Protein AF-A0A7M3T504-F1 (afdb_monomer_lite)

Foldseek 3Di:
DPPPPPQQDPLLLLLLVQQCVCCDPPHPCVVVAQKLVNSVVPDPDDSVSSVVSVVVCVVVPQFDWDVPDVPIIGTHDGDVVVVVCVVVVRDD

pLDDT: mean 84.89, std 13.38, range [37.69, 94.31]

Radius of gyration: 12.43 Å; chains: 1; bounding box: 35×28×31 Å

Organism: NCBI:txid1891644

Secondary structure (DSSP, 8-state):
---------HHHHHHHHHHHHHHSTT-TTTTT-EEHHHHHTTSSS-HHHHHHHHHHHHHTTSEEEETT-TTS-EEEEE-HHHHHHHHTT---

Sequence (92 aa):
MTDADVTLTAEQGEVLRAVDRGLAPNSPTRDRGVSLDDLTGVLDLEQADIRRALDALAGFGYVEVDATSAANPLATAVTDRARDWFAGGGGA

Structure (mmCIF, N/CA/C/O backbone):
data_AF-A0A7M3T504-F1
#
_entry.id   AF-A0A7M3T504-F1
#
loop_
_atom_site.group_PDB
_atom_site.id
_atom_site.type_symbol
_atom_site.label_atom_id
_atom_site.label_alt_id
_atom_site.label_comp_id
_atom_site.label_asym_id
_atom_site.label_entity_id
_atom_site.label_seq_id
_atom_site.pdbx_PDB_ins_code
_atom_site.Cartn_x
_atom_site.Cartn_y
_atom_site.Cartn_z
_atom_site.occupancy
_atom_site.B_iso_or_equiv
_atom_site.auth_seq_id
_atom_site.auth_comp_id
_atom_site.auth_asym_id
_atom_site.auth_atom_id
_atom_site.pdbx_PDB_model_num
ATOM 1 N N . MET A 1 1 ? -18.291 -8.142 -17.341 1.00 37.69 1 MET A N 1
ATOM 2 C CA . MET A 1 1 ? -18.581 -7.288 -16.175 1.00 37.69 1 MET A CA 1
ATOM 3 C C . MET A 1 1 ? -17.625 -6.129 -16.278 1.00 37.69 1 MET A C 1
ATOM 5 O O . MET A 1 1 ? -16.429 -6.363 -16.249 1.00 37.69 1 MET A O 1
ATOM 9 N N . THR A 1 2 ? -18.143 -4.947 -16.586 1.00 43.69 2 THR A N 1
ATOM 10 C CA . THR A 1 2 ? -17.370 -3.705 -16.653 1.00 43.69 2 THR A CA 1
ATOM 11 C C . THR A 1 2 ? -16.621 -3.527 -15.342 1.00 43.69 2 THR A C 1
ATOM 13 O O . THR A 1 2 ? -17.254 -3.533 -14.287 1.00 43.69 2 THR A O 1
ATOM 16 N N . ASP A 1 3 ? -15.294 -3.449 -15.444 1.00 46.97 3 ASP A N 1
ATOM 17 C CA . ASP A 1 3 ? -14.393 -2.990 -14.394 1.00 46.97 3 ASP A CA 1
ATOM 18 C C . ASP A 1 3 ? -14.966 -1.655 -13.912 1.00 46.97 3 ASP A C 1
ATOM 20 O O . ASP A 1 3 ? -14.960 -0.661 -14.637 1.00 46.97 3 ASP A O 1
ATOM 24 N N . ALA A 1 4 ? -15.666 -1.677 -12.779 1.00 46.97 4 ALA A N 1
ATOM 25 C CA . ALA A 1 4 ? -16.087 -0.445 -12.151 1.00 46.97 4 ALA A CA 1
ATOM 26 C C . ALA A 1 4 ? -14.785 0.202 -11.701 1.00 46.97 4 ALA A C 1
ATOM 28 O O . ALA A 1 4 ? -14.132 -0.327 -10.804 1.00 46.97 4 ALA A O 1
ATOM 29 N N . ASP A 1 5 ? -14.391 1.278 -12.374 1.00 57.72 5 ASP A N 1
ATOM 30 C CA . ASP A 1 5 ? -13.283 2.134 -11.972 1.00 57.72 5 ASP A CA 1
ATOM 31 C C . ASP A 1 5 ? -13.537 2.562 -10.518 1.00 57.72 5 ASP A C 1
ATOM 33 O O . ASP A 1 5 ? -14.313 3.480 -10.236 1.00 57.72 5 ASP A O 1
ATOM 37 N N . VAL A 1 6 ? -12.979 1.814 -9.562 1.00 66.38 6 VAL A N 1
ATOM 38 C CA . VAL A 1 6 ? -13.066 2.147 -8.144 1.00 66.38 6 VAL A CA 1
ATOM 39 C C . VAL A 1 6 ? -12.252 3.417 -7.982 1.00 66.38 6 VAL A C 1
ATOM 41 O O . VAL A 1 6 ? -11.024 3.398 -8.027 1.00 66.38 6 VAL A O 1
ATOM 44 N N . THR A 1 7 ? -12.948 4.540 -7.834 1.00 77.50 7 THR A N 1
ATOM 45 C CA . THR A 1 7 ? -12.299 5.812 -7.536 1.00 77.50 7 THR A CA 1
ATOM 46 C C . THR A 1 7 ? -11.715 5.721 -6.131 1.00 77.50 7 THR A C 1
ATOM 48 O O . THR A 1 7 ? -12.457 5.660 -5.150 1.00 77.50 7 THR A O 1
ATOM 51 N N . LEU A 1 8 ? -10.386 5.669 -6.044 1.00 84.50 8 LEU A N 1
ATOM 52 C CA . LEU A 1 8 ? -9.671 5.727 -4.773 1.00 84.50 8 LEU A CA 1
ATOM 53 C C . LEU A 1 8 ? -9.901 7.086 -4.103 1.00 84.50 8 LEU A C 1
ATOM 55 O O . LEU A 1 8 ? -9.957 8.117 -4.777 1.00 84.50 8 LEU A O 1
ATOM 59 N N . THR A 1 9 ? -10.008 7.095 -2.775 1.00 89.50 9 THR A N 1
ATOM 60 C CA . THR A 1 9 ? -9.990 8.350 -2.009 1.00 89.50 9 THR A CA 1
ATOM 61 C C . THR A 1 9 ? -8.610 9.007 -2.090 1.00 89.50 9 THR A C 1
ATOM 63 O O . THR A 1 9 ? -7.620 8.353 -2.428 1.00 89.50 9 THR A O 1
ATOM 66 N N . ALA A 1 10 ? -8.523 10.296 -1.747 1.00 88.00 10 ALA A N 1
ATOM 67 C CA . ALA A 1 10 ? -7.243 11.006 -1.689 1.00 88.00 10 ALA A CA 1
ATOM 68 C C . ALA A 1 10 ? -6.230 10.276 -0.784 1.00 88.00 10 ALA A C 1
ATOM 70 O O . ALA A 1 10 ? -5.111 10.002 -1.210 1.00 88.00 10 ALA A O 1
ATOM 71 N N . GLU A 1 11 ? -6.667 9.854 0.406 1.00 90.75 11 GLU A N 1
ATOM 72 C CA . GLU A 1 11 ? -5.862 9.099 1.378 1.00 90.75 11 GLU A CA 1
ATOM 73 C C . GLU A 1 11 ? -5.385 7.753 0.811 1.00 90.75 11 GLU A C 1
ATOM 75 O O . GLU A 1 11 ? -4.213 7.404 0.921 1.00 90.75 11 GLU A O 1
ATOM 80 N N . GLN A 1 12 ? -6.271 6.999 0.149 1.00 92.56 12 GLN A N 1
ATOM 81 C CA . GLN A 1 12 ? -5.909 5.732 -0.495 1.00 92.56 12 GLN A CA 1
ATOM 82 C C . GLN A 1 12 ? -4.894 5.945 -1.620 1.00 92.56 12 GLN A C 1
ATOM 84 O O . GLN A 1 12 ? -3.945 5.175 -1.749 1.00 92.56 12 GLN A O 1
ATOM 89 N N . GLY A 1 13 ? -5.060 7.005 -2.412 1.00 91.62 13 GLY A N 1
ATOM 90 C CA . GLY A 1 13 ? -4.101 7.384 -3.444 1.00 91.62 13 GLY A CA 1
ATOM 91 C C . GLY A 1 13 ? -2.737 7.765 -2.865 1.00 91.62 13 GLY A C 1
ATOM 92 O O . GLY A 1 13 ? -1.707 7.368 -3.409 1.00 91.62 13 GLY A O 1
ATOM 93 N N . GLU A 1 14 ? -2.700 8.499 -1.753 1.00 92.62 14 GLU A N 1
ATOM 94 C CA . GLU A 1 14 ? -1.455 8.847 -1.059 1.00 92.62 14 GLU A CA 1
ATOM 95 C C . GLU A 1 14 ? -0.742 7.623 -0.487 1.00 92.62 14 GLU A C 1
ATOM 97 O O . GLU A 1 14 ? 0.456 7.451 -0.732 1.00 92.62 14 GLU A O 1
ATOM 102 N N . VAL A 1 15 ? -1.472 6.732 0.189 1.00 94.31 15 VAL A N 1
ATOM 103 C CA . VAL A 1 15 ? -0.926 5.467 0.702 1.00 94.31 15 VAL A CA 1
ATOM 104 C C . VAL A 1 15 ? -0.382 4.612 -0.439 1.00 94.31 15 VAL A C 1
ATOM 106 O O . VAL A 1 15 ? 0.740 4.116 -0.346 1.00 94.31 15 VAL A O 1
ATOM 109 N N . LEU A 1 16 ? -1.114 4.495 -1.550 1.00 93.88 16 LEU A N 1
ATOM 110 C CA . LEU A 1 16 ? -0.671 3.732 -2.715 1.00 93.88 16 LEU A CA 1
ATOM 111 C C . LEU A 1 16 ? 0.631 4.293 -3.310 1.00 93.88 16 LEU A C 1
ATOM 113 O O . LEU A 1 16 ? 1.554 3.534 -3.604 1.00 93.88 16 LEU A O 1
ATOM 117 N N . ARG A 1 17 ? 0.745 5.622 -3.440 1.00 92.25 17 ARG A N 1
ATOM 118 C CA . ARG A 1 17 ? 1.977 6.285 -3.910 1.00 92.25 17 ARG A CA 1
ATOM 119 C C . ARG A 1 17 ? 3.141 6.107 -2.935 1.00 92.25 17 ARG A C 1
ATOM 121 O O . ARG A 1 17 ? 4.285 5.979 -3.369 1.00 92.25 17 ARG A O 1
ATOM 128 N N . ALA A 1 18 ? 2.879 6.120 -1.629 1.00 94.06 18 ALA A N 1
ATOM 129 C CA . ALA A 1 18 ? 3.905 5.892 -0.618 1.00 94.06 18 ALA A CA 1
ATOM 130 C C . ALA A 1 18 ? 4.418 4.445 -0.647 1.00 94.06 18 ALA A C 1
ATOM 132 O O . ALA A 1 18 ? 5.630 4.235 -0.592 1.00 94.06 18 ALA A O 1
ATOM 133 N N . VAL A 1 19 ? 3.524 3.465 -0.820 1.00 94.25 19 VAL A N 1
ATOM 134 C CA . VAL A 1 19 ? 3.894 2.057 -1.029 1.00 94.25 19 VAL A CA 1
ATOM 135 C C . VAL A 1 19 ? 4.722 1.893 -2.303 1.00 94.25 19 VAL A C 1
ATOM 137 O O . VAL A 1 19 ? 5.796 1.302 -2.242 1.00 94.25 19 VAL A O 1
ATOM 140 N N . ASP A 1 20 ? 4.290 2.462 -3.432 1.00 93.81 20 ASP A N 1
ATOM 141 C CA . ASP A 1 20 ? 5.040 2.408 -4.697 1.00 93.81 20 ASP A CA 1
ATOM 142 C C . ASP A 1 20 ? 6.454 2.990 -4.554 1.00 93.81 20 ASP A C 1
ATOM 144 O O . ASP A 1 20 ? 7.443 2.352 -4.919 1.00 93.81 20 ASP A O 1
ATOM 148 N N . ARG A 1 21 ? 6.578 4.153 -3.904 1.00 92.12 21 ARG A N 1
ATOM 149 C CA . ARG A 1 21 ? 7.881 4.762 -3.609 1.00 92.12 21 ARG A CA 1
ATOM 150 C C . ARG A 1 21 ? 8.732 3.890 -2.688 1.00 92.12 21 ARG A C 1
ATOM 152 O O . ARG A 1 21 ? 9.941 3.797 -2.893 1.00 92.12 21 ARG A O 1
ATOM 159 N N . GLY A 1 22 ? 8.123 3.262 -1.688 1.00 91.38 22 GLY A N 1
ATOM 160 C CA . GLY A 1 22 ? 8.803 2.337 -0.788 1.00 91.38 22 GLY A CA 1
ATOM 161 C C . GLY A 1 22 ? 9.255 1.049 -1.487 1.00 91.38 22 GLY A C 1
ATOM 162 O O . GLY A 1 22 ? 10.291 0.491 -1.147 1.00 91.38 22 GLY A O 1
ATOM 163 N N . LEU A 1 23 ? 8.557 0.604 -2.525 1.00 91.06 23 LEU A N 1
ATOM 164 C CA . LEU A 1 23 ? 8.939 -0.577 -3.306 1.00 91.06 23 LEU A CA 1
ATOM 165 C C . LEU A 1 23 ? 9.797 -0.240 -4.534 1.00 91.06 23 LEU A C 1
ATOM 167 O O . LEU A 1 23 ? 10.206 -1.134 -5.280 1.00 91.06 23 LEU A O 1
ATOM 171 N N . ALA A 1 24 ? 10.120 1.040 -4.735 1.00 91.25 24 ALA A N 1
ATOM 172 C CA . ALA A 1 24 ? 10.942 1.492 -5.844 1.00 91.25 24 ALA A CA 1
ATOM 173 C C . ALA A 1 24 ? 12.340 0.841 -5.823 1.00 91.25 24 ALA A C 1
ATOM 175 O O . ALA A 1 24 ? 12.874 0.536 -4.752 1.00 91.25 24 ALA A O 1
ATOM 176 N N . PRO A 1 25 ? 13.007 0.698 -6.987 1.00 87.38 25 PRO A N 1
ATOM 177 C CA . PRO A 1 25 ? 14.263 -0.039 -7.103 1.00 87.38 25 PRO A CA 1
ATOM 178 C C . PRO A 1 25 ? 15.385 0.365 -6.140 1.00 87.38 25 PRO A C 1
ATOM 180 O O . PRO A 1 25 ? 16.208 -0.481 -5.801 1.00 87.38 25 PRO A O 1
ATOM 183 N N . ASN A 1 26 ? 15.400 1.634 -5.726 1.00 89.31 26 ASN A N 1
ATOM 184 C CA . ASN A 1 26 ? 16.429 2.247 -4.884 1.00 89.31 26 ASN A CA 1
ATOM 185 C C . ASN A 1 26 ? 15.990 2.428 -3.423 1.00 89.31 26 ASN A C 1
ATOM 187 O O . ASN A 1 26 ? 16.688 3.085 -2.652 1.00 89.31 26 ASN A O 1
ATOM 191 N N . SER 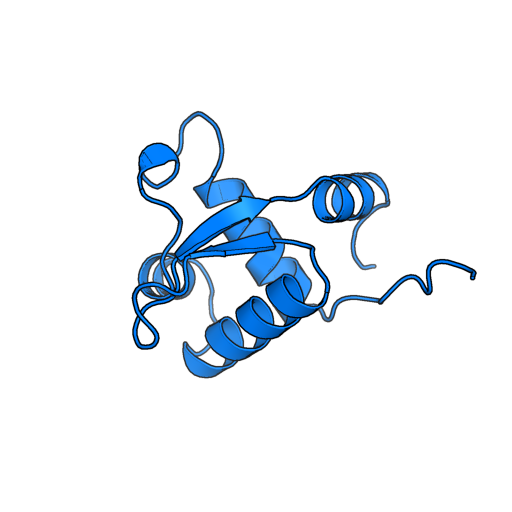A 1 27 ? 14.816 1.922 -3.051 1.00 89.75 27 SER A N 1
ATOM 192 C CA . SER A 1 27 ? 14.278 2.096 -1.709 1.00 89.75 27 SER A CA 1
ATOM 193 C C . SER A 1 27 ? 14.836 1.048 -0.739 1.00 89.75 27 SER A C 1
ATOM 195 O O . SER A 1 27 ? 14.903 -0.132 -1.093 1.00 89.75 27 SER A O 1
ATOM 197 N N . PRO A 1 28 ? 15.177 1.427 0.509 1.00 87.69 28 PRO A N 1
ATOM 198 C CA . PRO A 1 28 ? 15.625 0.480 1.533 1.00 87.69 28 PRO A CA 1
ATOM 199 C C . PRO A 1 28 ? 14.540 -0.526 1.951 1.00 87.69 28 PRO A C 1
ATOM 201 O O . PRO A 1 28 ? 14.848 -1.541 2.572 1.00 87.69 28 PRO A O 1
ATOM 204 N N . THR A 1 29 ? 13.269 -0.248 1.649 1.00 88.25 29 THR A N 1
ATOM 205 C CA . THR A 1 29 ? 12.126 -1.116 1.967 1.00 88.25 29 THR A CA 1
ATOM 206 C C . THR A 1 29 ? 11.793 -2.110 0.855 1.00 88.25 29 THR A C 1
ATOM 208 O O . THR A 1 29 ? 11.005 -3.021 1.091 1.00 88.25 29 THR A O 1
ATOM 211 N N . ARG A 1 30 ? 12.428 -2.013 -0.322 1.00 87.31 30 ARG A N 1
ATOM 212 C CA . ARG A 1 30 ? 12.120 -2.843 -1.498 1.00 87.31 30 ARG A CA 1
ATOM 213 C C . ARG A 1 30 ? 12.143 -4.346 -1.215 1.00 87.31 30 ARG A C 1
ATOM 215 O O . ARG A 1 30 ? 11.205 -5.042 -1.581 1.00 87.31 30 ARG A O 1
ATOM 222 N N . ASP A 1 31 ? 13.205 -4.838 -0.580 1.00 87.56 31 ASP A N 1
ATOM 223 C CA . ASP A 1 31 ? 13.407 -6.282 -0.389 1.00 87.56 31 ASP A CA 1
ATOM 224 C C . ASP A 1 31 ? 12.659 -6.834 0.833 1.00 87.56 31 ASP A C 1
ATOM 226 O O . ASP A 1 31 ? 12.408 -8.034 0.920 1.00 87.56 31 ASP A O 1
ATOM 230 N N . ARG A 1 32 ? 12.311 -5.964 1.791 1.00 88.31 32 ARG A N 1
ATOM 231 C CA . ARG A 1 32 ? 11.646 -6.343 3.049 1.00 88.31 32 ARG A CA 1
ATOM 232 C C . ARG A 1 32 ? 10.146 -6.036 3.088 1.00 88.31 32 ARG A C 1
ATOM 234 O O . ARG A 1 32 ? 9.482 -6.442 4.035 1.00 88.31 32 ARG A O 1
ATOM 241 N N . GLY A 1 33 ? 9.630 -5.309 2.100 1.00 91.88 33 GLY A N 1
ATOM 242 C CA . GLY A 1 33 ? 8.283 -4.749 2.117 1.00 91.88 33 GLY A CA 1
ATOM 243 C C . GLY A 1 33 ? 8.181 -3.445 2.914 1.00 91.88 33 GLY A C 1
ATOM 244 O O . GLY A 1 33 ? 9.020 -3.114 3.760 1.00 91.88 33 GLY A O 1
ATOM 245 N N . VAL A 1 34 ? 7.126 -2.690 2.624 1.00 92.50 34 VAL A N 1
ATOM 246 C CA . VAL A 1 34 ? 6.798 -1.423 3.284 1.00 92.50 34 VAL A CA 1
ATOM 247 C C . VAL A 1 34 ? 5.868 -1.712 4.456 1.00 92.50 34 VAL A C 1
ATOM 249 O O . VAL A 1 34 ? 4.768 -2.227 4.252 1.00 92.50 34 VAL A O 1
ATOM 252 N N . SER A 1 35 ? 6.300 -1.401 5.677 1.00 91.81 35 SER A N 1
ATOM 253 C CA . SER A 1 35 ? 5.476 -1.593 6.870 1.00 91.81 35 SER A CA 1
ATOM 254 C C . SER A 1 35 ? 4.519 -0.433 7.110 1.00 91.81 35 SER A C 1
ATOM 256 O O . SER A 1 35 ? 4.662 0.659 6.554 1.00 91.81 35 SER A O 1
ATOM 258 N N . LEU A 1 36 ? 3.553 -0.661 7.998 1.00 90.12 36 LEU A N 1
ATOM 259 C CA . LEU A 1 36 ? 2.674 0.399 8.473 1.00 90.12 36 LEU A CA 1
ATOM 260 C C . LEU A 1 36 ? 3.475 1.532 9.135 1.00 90.12 36 LEU A C 1
ATOM 262 O O . LEU A 1 36 ? 3.177 2.703 8.917 1.00 90.12 36 LEU A O 1
ATOM 266 N N . ASP A 1 37 ? 4.523 1.185 9.884 1.00 90.19 37 ASP A N 1
ATOM 267 C CA . ASP A 1 37 ? 5.405 2.159 10.530 1.00 90.19 37 ASP A CA 1
ATOM 268 C C . ASP A 1 37 ? 6.173 3.004 9.501 1.00 90.19 37 ASP A C 1
ATOM 270 O O . ASP A 1 37 ? 6.258 4.226 9.637 1.00 90.19 37 ASP A O 1
ATOM 274 N N . ASP A 1 38 ? 6.672 2.378 8.428 1.00 91.38 38 ASP A N 1
ATOM 275 C CA . ASP A 1 38 ? 7.351 3.091 7.340 1.00 91.38 38 ASP A CA 1
ATOM 276 C C . ASP A 1 38 ? 6.416 4.126 6.691 1.00 91.38 38 ASP A C 1
ATOM 278 O O . ASP A 1 38 ? 6.833 5.252 6.422 1.00 91.38 38 ASP A O 1
ATOM 282 N N . LEU A 1 39 ? 5.143 3.764 6.485 1.00 92.31 39 LEU A N 1
ATOM 283 C CA . LEU A 1 39 ? 4.118 4.656 5.934 1.00 92.31 39 LEU A CA 1
ATOM 284 C C . LEU A 1 39 ? 3.783 5.805 6.887 1.00 92.31 39 LEU A C 1
ATOM 286 O O . LEU A 1 39 ? 3.729 6.951 6.447 1.00 92.31 39 LEU A O 1
ATOM 290 N N . THR A 1 40 ? 3.621 5.532 8.186 1.00 92.06 40 THR A N 1
ATOM 291 C CA . THR A 1 40 ? 3.387 6.587 9.193 1.00 92.06 40 THR A CA 1
ATOM 292 C C . THR A 1 40 ? 4.551 7.567 9.309 1.00 92.06 40 THR A C 1
ATOM 294 O O . THR A 1 40 ? 4.352 8.715 9.683 1.00 92.06 40 THR A O 1
ATOM 297 N N . GLY A 1 41 ? 5.773 7.138 8.979 1.00 91.12 41 GLY A N 1
ATOM 298 C CA . GLY A 1 41 ? 6.944 8.011 8.985 1.00 91.12 41 GLY A CA 1
ATOM 299 C C . GLY A 1 41 ? 7.008 8.986 7.805 1.00 91.12 41 GLY A C 1
ATOM 300 O O . GLY A 1 41 ? 7.774 9.948 7.866 1.00 91.12 41 GLY A O 1
ATOM 301 N N . VAL A 1 42 ? 6.247 8.746 6.730 1.00 92.75 42 VAL A N 1
ATOM 302 C CA . VAL A 1 42 ? 6.286 9.560 5.498 1.00 92.75 42 VAL A CA 1
ATOM 303 C C . VAL A 1 42 ? 4.957 10.220 5.137 1.00 92.75 42 VAL A C 1
ATOM 305 O O . VAL A 1 42 ? 4.959 11.161 4.343 1.00 92.75 42 VAL A O 1
ATOM 308 N N . LEU A 1 43 ? 3.842 9.735 5.679 1.00 92.81 43 LEU A N 1
ATOM 309 C CA . LEU A 1 43 ? 2.506 10.290 5.484 1.00 92.81 43 LEU A CA 1
ATOM 310 C C . LEU A 1 43 ? 2.097 11.104 6.710 1.00 92.81 43 LEU A C 1
ATOM 312 O O . LEU A 1 43 ? 2.304 10.670 7.839 1.00 92.81 43 LEU A O 1
ATOM 316 N N . ASP A 1 44 ? 1.455 12.248 6.484 1.00 93.00 44 ASP A N 1
ATOM 317 C CA . ASP A 1 44 ? 0.840 13.058 7.544 1.00 93.00 44 ASP A CA 1
ATOM 318 C C . ASP A 1 44 ? -0.583 12.554 7.843 1.00 93.00 44 ASP A C 1
ATOM 320 O O . ASP A 1 44 ? -1.570 13.274 7.716 1.00 93.00 44 ASP A O 1
ATOM 324 N N . LEU A 1 45 ? -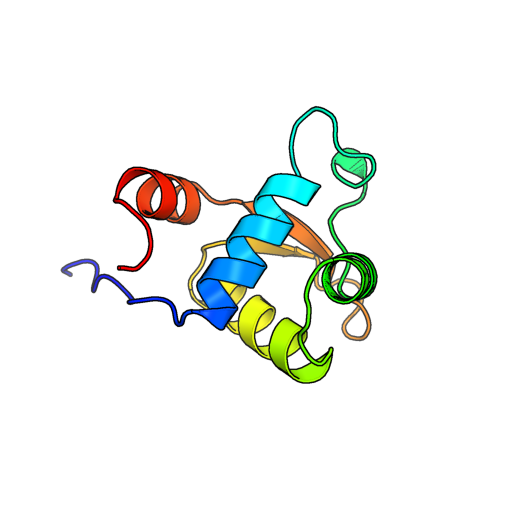0.694 11.256 8.141 1.00 91.56 45 LEU A N 1
ATOM 325 C CA . LEU A 1 45 ? -1.951 10.554 8.401 1.00 91.56 45 LEU A CA 1
ATOM 326 C C . LEU A 1 45 ? -1.839 9.749 9.694 1.00 91.56 45 LEU A C 1
ATOM 328 O O . LEU A 1 45 ? -0.768 9.245 10.044 1.00 91.56 45 LEU A O 1
ATOM 332 N N . GLU A 1 46 ? -2.962 9.565 10.389 1.00 92.69 46 GLU A N 1
ATOM 333 C CA . GLU A 1 46 ? -2.986 8.671 11.541 1.00 92.69 46 GLU A CA 1
ATOM 334 C C . GLU A 1 46 ? -2.758 7.217 11.099 1.00 92.69 46 GLU A C 1
ATOM 336 O O . GLU A 1 46 ? -3.221 6.764 10.049 1.00 92.69 46 GLU A O 1
ATOM 341 N N . GLN A 1 47 ? -2.073 6.437 11.940 1.00 91.31 47 GLN A N 1
ATOM 342 C CA . GLN A 1 47 ? -1.773 5.031 11.653 1.00 91.31 47 GLN A CA 1
ATOM 343 C C . GLN A 1 47 ? -3.041 4.204 11.366 1.00 91.31 47 GLN A C 1
ATOM 345 O O . GLN A 1 47 ? -3.015 3.296 10.534 1.00 91.31 47 GLN A O 1
ATOM 350 N N . ALA A 1 48 ? -4.156 4.526 12.031 1.00 91.69 48 ALA A N 1
ATOM 351 C CA . ALA A 1 48 ? -5.442 3.868 11.817 1.00 91.69 48 ALA A CA 1
ATOM 352 C C . ALA A 1 48 ? -6.008 4.130 10.410 1.00 91.69 48 ALA A C 1
ATOM 354 O O . ALA A 1 48 ? -6.531 3.206 9.779 1.00 91.69 48 ALA A O 1
ATOM 355 N N . ASP A 1 49 ? -5.854 5.351 9.895 1.00 92.69 49 ASP A N 1
ATOM 356 C CA . ASP A 1 49 ? -6.312 5.723 8.557 1.00 92.69 49 ASP A CA 1
ATOM 357 C C . ASP A 1 49 ? -5.447 5.068 7.481 1.00 92.69 49 ASP A C 1
ATOM 359 O O . ASP A 1 49 ? -5.977 4.477 6.537 1.00 92.69 49 ASP A O 1
ATOM 363 N N . ILE A 1 50 ? -4.124 5.042 7.678 1.00 93.00 50 ILE A N 1
ATOM 364 C CA . ILE A 1 50 ? -3.195 4.324 6.793 1.00 93.00 50 ILE A CA 1
ATOM 365 C C . ILE A 1 50 ? -3.531 2.831 6.767 1.00 93.00 50 ILE A C 1
ATOM 367 O O . ILE A 1 50 ? -3.603 2.239 5.691 1.00 93.00 50 ILE A O 1
ATOM 371 N N . ARG A 1 51 ? -3.786 2.214 7.931 1.00 91.88 51 ARG A N 1
ATOM 372 C CA . ARG A 1 51 ? -4.175 0.796 8.032 1.00 91.88 51 ARG A CA 1
ATOM 373 C C . ARG A 1 51 ? -5.436 0.531 7.218 1.00 91.88 51 ARG A C 1
ATOM 375 O O . ARG A 1 51 ? -5.456 -0.398 6.414 1.00 91.88 51 ARG A O 1
ATOM 382 N N . ARG A 1 52 ? -6.466 1.360 7.403 1.00 92.19 52 ARG A N 1
ATOM 383 C CA . ARG A 1 52 ? -7.753 1.226 6.714 1.00 92.19 52 ARG A CA 1
ATOM 384 C C . ARG A 1 52 ? -7.619 1.420 5.205 1.00 92.19 52 ARG A C 1
ATOM 386 O O . ARG A 1 52 ? -8.235 0.678 4.440 1.00 92.19 52 ARG A O 1
ATOM 393 N N . ALA A 1 53 ? -6.827 2.397 4.775 1.00 92.69 53 ALA A N 1
ATOM 394 C CA . ALA A 1 53 ? -6.541 2.639 3.368 1.00 92.69 53 ALA A CA 1
ATOM 395 C C . ALA A 1 53 ? -5.757 1.476 2.748 1.00 92.69 53 ALA A C 1
ATOM 397 O O . ALA A 1 53 ? -6.121 1.013 1.670 1.00 92.69 53 ALA A O 1
ATOM 398 N N . LEU A 1 54 ? -4.744 0.952 3.442 1.00 91.94 54 LEU A N 1
ATOM 399 C CA . LEU A 1 54 ? -3.952 -0.186 2.982 1.00 91.94 54 LEU A CA 1
ATOM 400 C C . LEU A 1 54 ? -4.797 -1.462 2.865 1.00 91.94 54 LEU A C 1
ATOM 402 O O . LEU A 1 54 ? -4.711 -2.152 1.852 1.00 91.94 54 LEU A O 1
ATOM 406 N N . ASP A 1 55 ? -5.658 -1.742 3.847 1.00 91.31 55 ASP A N 1
ATOM 407 C CA . ASP A 1 55 ? -6.596 -2.872 3.791 1.00 91.31 55 ASP A CA 1
ATOM 408 C C . ASP A 1 55 ? -7.578 -2.735 2.621 1.00 91.31 55 ASP A C 1
ATOM 410 O O . ASP A 1 55 ? -7.868 -3.714 1.932 1.00 91.31 55 ASP A O 1
ATOM 414 N N . ALA A 1 56 ? -8.065 -1.519 2.355 1.00 92.06 56 ALA A N 1
ATOM 415 C CA . ALA A 1 56 ? -8.922 -1.253 1.205 1.00 92.06 56 ALA A CA 1
ATOM 416 C C . ALA A 1 56 ? -8.172 -1.469 -0.118 1.00 92.06 56 ALA A C 1
ATOM 418 O O . ALA A 1 56 ? -8.675 -2.167 -0.994 1.00 92.06 56 ALA A O 1
ATOM 419 N N . LEU A 1 57 ? -6.953 -0.937 -0.254 1.00 92.56 57 LEU A N 1
ATOM 420 C CA . LEU A 1 57 ? -6.111 -1.129 -1.439 1.00 92.56 57 LEU A CA 1
ATOM 421 C C . LEU A 1 57 ? -5.809 -2.610 -1.684 1.00 92.56 57 LEU A C 1
ATOM 423 O O . LEU A 1 57 ? -5.866 -3.054 -2.830 1.00 92.56 57 LEU A O 1
ATOM 427 N N . ALA A 1 58 ? -5.535 -3.378 -0.629 1.00 91.62 58 ALA A N 1
ATOM 428 C CA . ALA A 1 58 ? -5.335 -4.820 -0.720 1.00 91.62 58 ALA A CA 1
ATOM 429 C C . ALA A 1 58 ? -6.623 -5.540 -1.151 1.00 91.62 58 ALA A C 1
ATOM 431 O O . ALA A 1 58 ? -6.600 -6.356 -2.069 1.00 91.62 58 ALA A O 1
ATOM 432 N N . GLY A 1 59 ? -7.768 -5.189 -0.555 1.00 90.25 59 GLY A N 1
ATOM 433 C CA . GLY A 1 59 ? -9.075 -5.750 -0.915 1.00 90.25 59 GLY A CA 1
ATOM 434 C C . GLY A 1 59 ? -9.515 -5.420 -2.345 1.00 90.25 59 GLY A C 1
ATOM 435 O O . GLY A 1 59 ? -10.169 -6.232 -2.996 1.00 90.25 59 GLY A O 1
ATOM 436 N N . PHE A 1 60 ? -9.121 -4.255 -2.855 1.00 89.81 60 PHE A N 1
ATOM 437 C CA . PHE A 1 60 ? -9.334 -3.840 -4.241 1.00 89.81 60 PHE A CA 1
ATOM 438 C C . PHE A 1 60 ? -8.255 -4.365 -5.206 1.00 89.81 60 PHE A C 1
ATOM 440 O O . PHE A 1 60 ? -8.375 -4.174 -6.416 1.00 89.81 60 PHE A O 1
ATOM 447 N N . GLY A 1 61 ? -7.208 -5.019 -4.695 1.00 90.94 61 GLY A N 1
ATOM 448 C CA . GLY A 1 61 ? -6.138 -5.606 -5.496 1.00 90.94 61 GLY A CA 1
ATOM 449 C C . GLY A 1 61 ? -5.162 -4.594 -6.099 1.00 90.94 61 GLY A C 1
ATOM 450 O O . GLY A 1 61 ? -4.600 -4.878 -7.151 1.00 90.94 61 GLY A O 1
ATOM 451 N N . TYR A 1 62 ? -4.962 -3.425 -5.483 1.00 91.88 62 TYR A N 1
ATOM 452 C CA . TYR A 1 62 ? -3.931 -2.441 -5.863 1.00 91.88 62 TYR A CA 1
ATOM 453 C C . TYR A 1 62 ? -2.551 -2.777 -5.282 1.00 91.88 62 TYR A C 1
ATOM 455 O O . TYR A 1 62 ? -1.522 -2.421 -5.857 1.00 91.88 62 TYR A O 1
ATOM 463 N N . VAL A 1 63 ? -2.523 -3.467 -4.142 1.00 93.75 63 VAL A N 1
ATOM 464 C CA . VAL A 1 63 ? -1.293 -3.877 -3.457 1.00 93.75 63 VAL A CA 1
ATOM 465 C C . VAL A 1 63 ? -1.402 -5.318 -2.986 1.00 93.75 63 VAL A C 1
ATOM 467 O O . VAL A 1 63 ? -2.490 -5.795 -2.662 1.00 93.75 63 VAL A O 1
ATOM 470 N N . GLU A 1 64 ? -0.263 -5.992 -2.909 1.00 92.88 64 GLU A N 1
ATOM 471 C CA . GLU A 1 64 ? -0.135 -7.256 -2.194 1.00 92.88 64 GLU A CA 1
ATOM 472 C C . GLU A 1 64 ? 0.365 -6.970 -0.782 1.00 92.88 64 GLU A C 1
ATOM 474 O O . GLU A 1 64 ? 1.335 -6.231 -0.591 1.00 92.88 64 GLU A O 1
ATOM 479 N N . VAL A 1 65 ? -0.319 -7.542 0.206 1.00 91.62 65 VAL A N 1
ATOM 480 C CA . VAL A 1 65 ? 0.037 -7.402 1.616 1.00 91.62 65 VAL A CA 1
ATOM 481 C C . VAL A 1 65 ? 0.356 -8.776 2.175 1.00 91.62 65 VAL A C 1
ATOM 483 O O . VAL A 1 65 ? -0.470 -9.689 2.117 1.00 91.62 65 VAL A O 1
ATOM 486 N N . ASP A 1 66 ? 1.541 -8.909 2.755 1.00 87.25 66 ASP A N 1
ATOM 487 C CA . ASP A 1 66 ? 1.874 -10.053 3.582 1.00 87.25 66 ASP A CA 1
ATOM 488 C C . ASP A 1 66 ? 1.206 -9.890 4.955 1.00 87.25 66 ASP A C 1
ATOM 490 O O . ASP A 1 66 ? 1.574 -9.046 5.779 1.00 87.25 66 ASP A O 1
ATOM 494 N N . ALA A 1 67 ? 0.177 -10.707 5.177 1.00 70.31 67 ALA A N 1
ATOM 495 C CA . ALA A 1 67 ? -0.614 -10.735 6.400 1.00 70.31 67 ALA A CA 1
ATOM 496 C C . ALA A 1 67 ? -0.007 -11.626 7.499 1.00 70.31 67 ALA A C 1
ATOM 498 O O . ALA A 1 67 ? -0.667 -11.866 8.514 1.00 70.31 67 ALA A O 1
ATOM 499 N N . THR A 1 68 ? 1.232 -12.110 7.337 1.00 75.44 68 THR A N 1
ATOM 500 C CA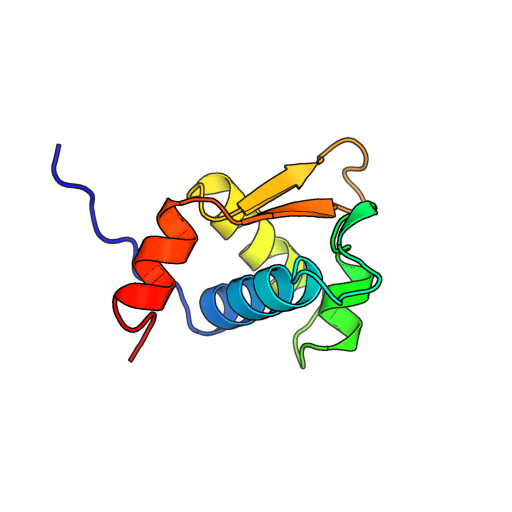 . THR A 1 68 ? 1.917 -12.956 8.332 1.00 75.44 68 THR A CA 1
ATOM 501 C C . THR A 1 68 ? 1.941 -12.312 9.725 1.00 75.44 68 THR A C 1
ATOM 503 O O . THR A 1 68 ? 1.914 -13.021 10.731 1.00 75.44 68 THR A O 1
ATOM 506 N N . SER A 1 69 ? 1.898 -10.976 9.811 1.00 68.50 69 SER A N 1
ATOM 507 C CA . SER A 1 69 ? 1.673 -10.252 11.064 1.00 68.50 69 SER A CA 1
ATOM 508 C C . SER A 1 69 ? 0.433 -9.360 10.984 1.00 68.50 69 SER A C 1
ATOM 510 O O . SER A 1 69 ? 0.464 -8.271 10.419 1.00 68.50 69 SER A O 1
ATOM 512 N N . ALA A 1 70 ? -0.665 -9.780 11.621 1.00 70.06 70 ALA A N 1
ATOM 513 C CA . ALA A 1 70 ? -1.905 -8.994 11.681 1.00 70.06 70 ALA A CA 1
ATOM 514 C C . ALA A 1 70 ? -1.724 -7.609 12.343 1.00 70.06 70 ALA A C 1
ATOM 516 O O . ALA A 1 70 ? -2.488 -6.683 12.059 1.00 70.06 70 ALA A O 1
ATOM 517 N N . ALA A 1 71 ? -0.715 -7.482 13.215 1.00 71.44 71 ALA A N 1
ATOM 518 C CA . ALA A 1 71 ? -0.372 -6.251 13.920 1.00 71.44 71 ALA A CA 1
ATOM 519 C C . ALA A 1 71 ? 0.507 -5.299 13.095 1.00 71.44 71 ALA A C 1
ATOM 521 O O . ALA A 1 71 ? 0.462 -4.097 13.334 1.00 71.44 71 ALA A O 1
ATOM 522 N N . ASN A 1 72 ? 1.287 -5.812 12.136 1.00 78.69 72 ASN A N 1
ATOM 523 C CA . ASN A 1 72 ? 2.119 -4.987 11.263 1.00 78.69 72 ASN A CA 1
ATOM 524 C C . ASN A 1 72 ? 2.079 -5.536 9.827 1.00 78.69 72 ASN A C 1
ATOM 526 O O . ASN A 1 72 ? 2.935 -6.347 9.463 1.00 78.69 72 ASN A O 1
ATOM 530 N N . PRO A 1 73 ? 1.053 -5.167 9.039 1.00 84.31 73 PRO A N 1
ATOM 531 C CA . PRO A 1 73 ? 0.959 -5.579 7.643 1.00 84.31 73 PRO A CA 1
ATOM 532 C C . PRO A 1 73 ? 2.150 -5.036 6.845 1.00 84.31 73 PRO A C 1
ATOM 534 O O . PRO A 1 73 ? 2.568 -3.891 7.038 1.00 84.31 73 PRO A O 1
ATOM 537 N N . LEU A 1 74 ? 2.666 -5.848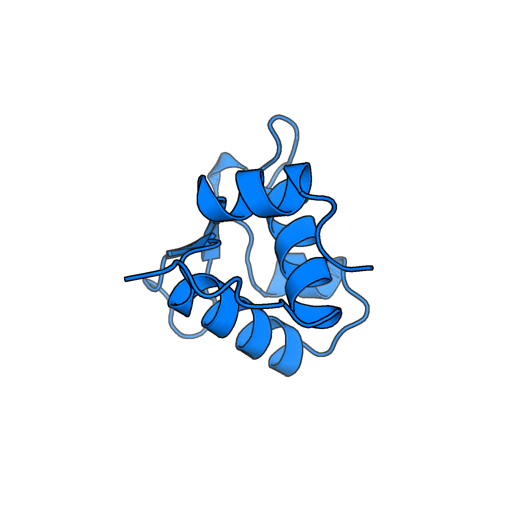 5.922 1.00 90.75 74 LEU A N 1
ATOM 538 C CA . LEU A 1 74 ? 3.742 -5.453 5.014 1.00 90.75 74 LEU A CA 1
ATOM 539 C C . LEU A 1 74 ? 3.210 -5.399 3.588 1.00 90.75 74 LEU A C 1
ATOM 541 O O . LEU A 1 74 ? 2.788 -6.422 3.058 1.00 90.75 74 LEU A O 1
ATOM 545 N N . ALA A 1 75 ? 3.257 -4.236 2.945 1.00 92.06 75 ALA A N 1
ATOM 546 C CA . ALA A 1 75 ? 3.003 -4.142 1.514 1.00 92.06 75 ALA A CA 1
ATOM 547 C C . ALA A 1 75 ? 4.244 -4.623 0.750 1.00 92.06 75 ALA A C 1
ATOM 549 O O . ALA A 1 75 ? 5.322 -4.037 0.872 1.00 92.06 75 ALA A O 1
ATOM 550 N N . THR A 1 76 ? 4.106 -5.703 -0.011 1.00 91.56 76 THR A N 1
ATOM 551 C CA . THR A 1 76 ? 5.224 -6.389 -0.680 1.00 91.56 76 THR A CA 1
ATOM 552 C C . THR A 1 76 ? 5.282 -6.106 -2.173 1.00 91.56 76 THR A C 1
ATOM 554 O O . THR A 1 76 ? 6.364 -6.132 -2.759 1.00 91.56 76 THR A O 1
ATOM 557 N N . ALA A 1 77 ? 4.142 -5.802 -2.791 1.00 91.69 77 ALA A N 1
ATOM 558 C CA . ALA A 1 77 ? 4.068 -5.478 -4.206 1.00 91.69 77 ALA A CA 1
ATOM 559 C C . ALA A 1 77 ? 2.971 -4.453 -4.504 1.00 91.69 77 ALA A C 1
ATOM 561 O O . ALA A 1 77 ? 1.935 -4.399 -3.843 1.00 91.69 77 ALA A O 1
ATOM 562 N N . VAL A 1 78 ? 3.201 -3.676 -5.560 1.00 91.62 78 VAL A N 1
ATOM 563 C CA . VAL A 1 78 ? 2.174 -2.900 -6.260 1.00 91.62 78 VAL A CA 1
ATOM 564 C C . VAL A 1 78 ? 1.729 -3.719 -7.468 1.00 91.62 78 VAL A C 1
ATOM 566 O O . VAL A 1 78 ? 2.574 -4.181 -8.240 1.00 91.62 78 VAL A O 1
ATOM 569 N N . THR A 1 79 ? 0.424 -3.920 -7.627 1.00 92.31 79 THR A N 1
ATOM 570 C CA . THR A 1 79 ? -0.121 -4.749 -8.711 1.00 92.31 79 THR A CA 1
ATOM 571 C C . THR A 1 79 ? -0.190 -3.981 -10.031 1.00 92.31 79 THR A C 1
ATOM 573 O O . THR A 1 79 ? -0.068 -2.754 -10.077 1.00 92.31 79 THR A O 1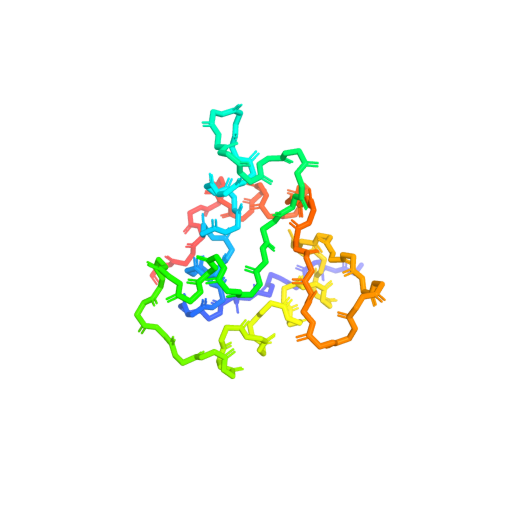
ATOM 576 N N . ASP A 1 80 ? -0.450 -4.689 -11.129 1.00 89.69 80 ASP A N 1
ATOM 577 C CA . ASP A 1 80 ? -0.655 -4.044 -12.429 1.00 89.69 80 ASP A CA 1
ATOM 578 C C . ASP A 1 80 ? -1.868 -3.098 -12.424 1.00 89.69 80 ASP A C 1
ATOM 580 O O . ASP A 1 80 ? -1.809 -2.030 -13.027 1.00 89.69 80 ASP A O 1
ATOM 584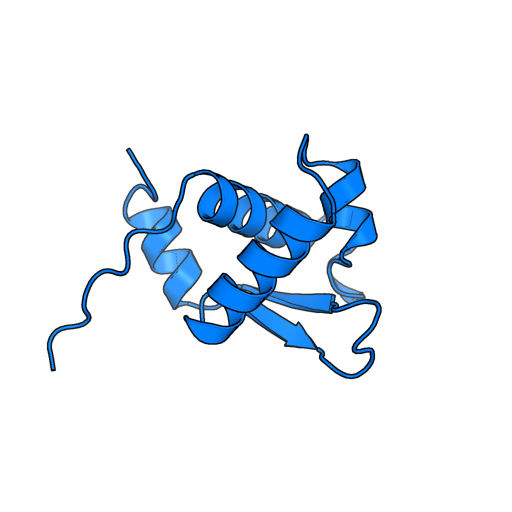 N N . ARG A 1 81 ? -2.908 -3.395 -11.629 1.00 88.81 81 ARG A N 1
ATOM 585 C CA . ARG A 1 81 ? -4.065 -2.500 -11.448 1.00 88.81 81 ARG A CA 1
ATOM 586 C C . ARG A 1 81 ? -3.651 -1.128 -10.912 1.00 88.81 81 ARG A C 1
ATOM 588 O O . ARG A 1 81 ? -4.172 -0.099 -11.339 1.00 88.81 81 ARG A O 1
ATOM 595 N N . ALA A 1 82 ? -2.711 -1.098 -9.973 1.00 89.19 82 ALA A N 1
ATOM 596 C CA . ALA A 1 82 ? -2.189 0.156 -9.450 1.00 89.19 82 ALA A CA 1
ATOM 597 C C . ALA A 1 82 ? -1.329 0.909 -10.461 1.00 89.19 82 ALA A C 1
ATOM 599 O O . ALA A 1 82 ? -1.412 2.135 -10.530 1.00 89.19 82 ALA A O 1
ATOM 600 N N . ARG A 1 83 ? -0.567 0.196 -11.295 1.00 87.38 83 ARG A N 1
ATOM 601 C CA . ARG A 1 83 ? 0.183 0.811 -12.399 1.00 87.38 83 ARG A CA 1
ATOM 602 C C . ARG A 1 83 ? -0.742 1.462 -13.418 1.00 87.38 83 ARG A C 1
ATOM 604 O O . ARG A 1 83 ? -0.480 2.594 -13.821 1.00 87.38 83 ARG A O 1
ATOM 611 N N . ASP A 1 84 ? -1.835 0.794 -13.769 1.00 87.25 84 ASP A N 1
ATOM 612 C CA . ASP A 1 84 ? -2.853 1.341 -14.667 1.00 87.25 84 ASP A CA 1
ATOM 613 C C . ASP A 1 84 ? -3.502 2.596 -14.071 1.00 87.25 84 ASP A C 1
ATOM 615 O O . ASP A 1 84 ? -3.667 3.599 -14.765 1.00 87.25 84 ASP A O 1
ATOM 619 N N . TRP A 1 85 ? -3.776 2.600 -12.763 1.00 85.88 85 TRP A N 1
ATOM 620 C CA . TRP A 1 85 ? -4.283 3.785 -12.066 1.00 85.88 85 TRP A CA 1
ATOM 621 C C . TRP A 1 85 ? -3.284 4.950 -12.064 1.00 85.88 85 TRP A C 1
ATOM 623 O O . TRP A 1 85 ? -3.674 6.092 -12.315 1.00 85.88 85 TRP A O 1
ATOM 633 N N . PHE A 1 86 ? -1.989 4.692 -11.853 1.00 84.75 86 PHE A N 1
ATOM 634 C CA . PHE A 1 86 ? -0.959 5.731 -11.967 1.00 84.75 86 PHE A CA 1
ATOM 635 C C . PHE A 1 86 ? -0.870 6.296 -13.390 1.00 84.75 86 PHE A C 1
ATOM 637 O O . PHE A 1 86 ? -0.790 7.513 -13.564 1.00 84.75 86 PHE A O 1
ATOM 644 N N . ALA A 1 87 ? -0.917 5.430 -14.406 1.00 82.19 87 ALA A N 1
ATOM 645 C CA . ALA A 1 87 ? -0.872 5.826 -15.812 1.00 82.19 87 ALA A CA 1
ATOM 646 C C . ALA A 1 87 ? -2.133 6.591 -16.253 1.00 82.19 87 ALA A C 1
ATOM 648 O O . ALA A 1 87 ? -2.048 7.491 -17.089 1.00 82.19 87 ALA A O 1
ATOM 649 N N . GLY A 1 88 ? -3.286 6.268 -15.662 1.00 75.06 88 GLY A N 1
ATOM 650 C CA . GLY A 1 88 ? -4.576 6.915 -15.902 1.00 75.06 88 GLY A CA 1
ATOM 651 C C . GLY A 1 88 ? -4.753 8.284 -15.236 1.00 75.06 88 GLY A C 1
ATOM 652 O O . GLY A 1 88 ? -5.822 8.874 -15.362 1.00 75.06 88 GLY A O 1
ATOM 653 N N . GLY A 1 89 ? -3.734 8.810 -14.544 1.00 63.06 89 GLY A N 1
ATOM 654 C CA . GLY A 1 89 ? -3.816 10.103 -13.856 1.00 63.06 89 GLY A CA 1
ATOM 655 C C . GLY A 1 89 ? -4.497 10.015 -12.491 1.00 63.06 89 GLY A C 1
ATOM 656 O O . GLY A 1 89 ? -5.233 10.922 -12.122 1.00 63.06 89 GLY A O 1
ATOM 657 N N . GLY A 1 90 ? -4.266 8.909 -11.777 1.00 58.75 90 GLY A N 1
ATOM 658 C CA . GLY A 1 90 ? -4.855 8.540 -10.496 1.00 58.75 90 GLY A CA 1
ATOM 659 C C . GLY A 1 90 ? -5.269 9.695 -9.584 1.00 58.75 90 GLY A C 1
ATOM 660 O O . GLY A 1 90 ? -4.455 10.198 -8.807 1.00 58.75 90 GLY A O 1
ATOM 661 N N . GLY A 1 91 ? -6.559 10.035 -9.667 1.00 48.41 91 GLY A N 1
ATOM 662 C CA . GLY A 1 91 ? -7.260 11.015 -8.838 1.00 48.41 91 GLY A CA 1
ATOM 663 C C . GLY A 1 91 ? -6.983 12.468 -9.230 1.00 48.41 91 GLY A C 1
ATOM 664 O O . GLY A 1 91 ? -5.899 12.981 -8.960 1.00 48.41 91 GLY A O 1
ATOM 665 N N . ALA A 1 92 ? -7.987 13.111 -9.834 1.00 40.53 92 ALA A N 1
ATOM 666 C CA . ALA A 1 92 ? -8.088 14.566 -9.955 1.00 40.53 92 ALA A CA 1
ATOM 667 C C . ALA A 1 92 ? -8.221 15.252 -8.585 1.00 40.53 92 ALA A C 1
ATOM 669 O O . ALA A 1 92 ? -8.741 14.598 -7.651 1.00 40.53 92 ALA A O 1
#